Protein AF-A0A0L0D0G9-F1 (afdb_monomer_lite)

InterPro domains:
  IPR015943 WD40/YVTN repeat-like-containing domain superfamily [G3DSA:2.130.10.10] (2-64)

Foldseek 3Di:
DDDPPQFQKDWDWDWDDDPDPPDDIDIHTDDIDGDRFHFPDKDADPPDGKIKTQGPVGDIDIDD

Sequence (64 aa):
MSLKKNNGKINLFYSKFFQGLYNKPSFFPIKEISNESKIVDMVWSEKKPWFFTYTQNNFSVLYT

Organism: NCBI:txid580058

Structure (mmCIF, N/CA/C/O backbone):
data_AF-A0A0L0D0G9-F1
#
_entry.id   AF-A0A0L0D0G9-F1
#
loop_
_atom_site.group_PDB
_atom_site.id
_atom_site.type_symbol
_atom_site.label_atom_id
_atom_site.label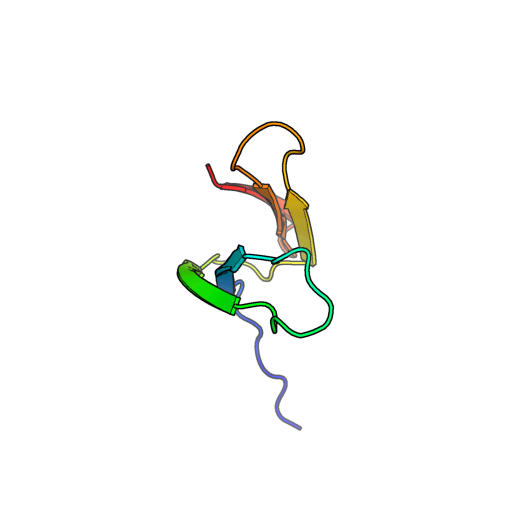_alt_id
_atom_site.label_comp_id
_atom_site.label_asym_id
_atom_site.label_entity_id
_atom_site.label_seq_id
_atom_site.pdbx_PDB_ins_code
_atom_site.Cartn_x
_atom_site.Cartn_y
_atom_site.Cartn_z
_atom_site.occupancy
_atom_site.B_iso_or_equiv
_atom_site.auth_seq_id
_atom_site.auth_comp_id
_atom_site.auth_asym_id
_atom_site.auth_atom_id
_atom_site.pdbx_PDB_model_num
ATOM 1 N N . MET A 1 1 ? 1.029 -22.681 20.302 1.00 33.75 1 MET A N 1
ATOM 2 C CA . MET A 1 1 ? 1.266 -22.327 18.885 1.00 33.75 1 MET A CA 1
ATOM 3 C C . MET A 1 1 ? 1.117 -20.815 18.764 1.00 33.75 1 MET A C 1
ATOM 5 O O . MET A 1 1 ? 0.024 -20.307 18.961 1.00 33.75 1 MET A O 1
ATOM 9 N N . SER A 1 2 ? 2.233 -20.089 18.644 1.00 26.61 2 SER A N 1
ATOM 10 C CA . SER A 1 2 ? 2.268 -18.623 18.768 1.00 26.61 2 SER A CA 1
ATOM 11 C C . SER A 1 2 ? 1.613 -17.958 17.552 1.00 26.61 2 SER A C 1
ATOM 13 O O . SER A 1 2 ? 2.132 -18.044 16.439 1.00 26.61 2 SER A O 1
ATOM 15 N N . LEU A 1 3 ? 0.456 -17.325 17.759 1.00 33.16 3 LEU A N 1
ATOM 16 C CA . LEU A 1 3 ? -0.189 -16.460 16.775 1.00 33.16 3 LEU A CA 1
ATOM 17 C C . LEU A 1 3 ? 0.701 -15.226 16.589 1.00 33.16 3 LEU A C 1
ATOM 19 O O . LEU A 1 3 ? 0.744 -14.353 17.456 1.00 33.16 3 LEU A O 1
ATOM 23 N N . LYS A 1 4 ? 1.428 -15.139 15.469 1.00 35.78 4 LYS A N 1
ATOM 24 C CA . LYS A 1 4 ? 2.104 -13.893 15.090 1.00 35.78 4 LYS A CA 1
ATOM 25 C C . LYS A 1 4 ? 1.041 -12.802 14.933 1.00 35.78 4 LYS A C 1
ATOM 27 O O . LYS A 1 4 ? 0.280 -12.787 13.968 1.00 35.78 4 LYS A O 1
ATOM 32 N N . LYS A 1 5 ? 0.993 -11.905 15.918 1.00 40.78 5 LYS A N 1
ATOM 33 C CA . LYS A 1 5 ? 0.238 -10.651 15.921 1.00 40.78 5 LYS A CA 1
ATOM 34 C C . LYS A 1 5 ? 0.731 -9.824 14.723 1.00 40.78 5 LYS A C 1
ATOM 36 O O . LYS A 1 5 ? 1.831 -9.281 14.752 1.00 40.78 5 LYS A O 1
ATOM 41 N N . ASN A 1 6 ? -0.010 -9.837 13.615 1.00 56.56 6 ASN A N 1
ATOM 42 C CA . ASN A 1 6 ? 0.338 -9.040 12.438 1.00 56.56 6 ASN A CA 1
ATOM 43 C C . ASN A 1 6 ? -0.160 -7.605 12.695 1.00 56.56 6 ASN A C 1
ATOM 45 O O . ASN A 1 6 ? -1.354 -7.332 12.596 1.00 56.56 6 ASN A O 1
ATOM 49 N N . ASN A 1 7 ? 0.747 -6.727 13.129 1.00 67.50 7 ASN A N 1
ATOM 50 C CA . ASN A 1 7 ? 0.468 -5.445 13.799 1.00 67.50 7 ASN A CA 1
ATOM 51 C C . ASN A 1 7 ? 0.171 -4.266 12.847 1.00 67.50 7 ASN A C 1
ATOM 53 O O . ASN A 1 7 ? 0.727 -3.190 13.035 1.00 67.50 7 ASN A O 1
ATOM 57 N N . GLY A 1 8 ? -0.621 -4.454 11.789 1.00 82.50 8 GLY A N 1
ATOM 58 C CA . GLY A 1 8 ? -0.993 -3.321 10.922 1.00 82.50 8 GLY A CA 1
ATOM 59 C C . GLY A 1 8 ? 0.189 -2.631 10.223 1.00 82.50 8 GLY A C 1
ATOM 60 O O . GLY A 1 8 ? 0.125 -1.441 9.937 1.00 82.50 8 GLY A O 1
ATOM 61 N N . LYS A 1 9 ? 1.291 -3.350 9.973 1.00 91.06 9 LYS A N 1
ATOM 62 C CA . LYS A 1 9 ? 2.463 -2.811 9.270 1.00 91.06 9 LYS A CA 1
ATOM 63 C C . LYS A 1 9 ? 2.337 -2.969 7.755 1.00 91.06 9 LYS A C 1
ATOM 65 O O . LYS A 1 9 ? 1.923 -4.024 7.280 1.00 91.06 9 LYS A O 1
ATOM 70 N N . ILE A 1 10 ? 2.771 -1.956 7.012 1.00 90.69 10 ILE A N 1
ATOM 71 C CA . ILE A 1 10 ? 2.864 -1.936 5.549 1.00 90.69 10 ILE A CA 1
ATOM 72 C C . ILE A 1 10 ? 4.296 -1.611 5.166 1.00 90.69 10 ILE A C 1
ATOM 74 O O . ILE A 1 10 ? 4.817 -0.570 5.556 1.00 90.69 10 ILE A O 1
ATOM 78 N N . ASN A 1 11 ? 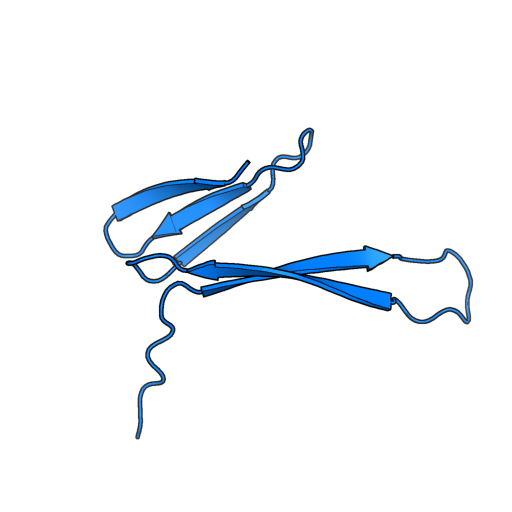4.901 -2.463 4.347 1.00 91.81 11 ASN A N 1
ATOM 79 C CA . ASN A 1 11 ? 6.198 -2.193 3.746 1.00 91.81 11 ASN A CA 1
ATOM 80 C C . ASN A 1 11 ? 5.992 -1.761 2.296 1.00 91.81 11 ASN A C 1
ATOM 82 O O . ASN A 1 11 ? 5.544 -2.551 1.466 1.00 91.81 11 ASN A O 1
ATOM 86 N N . LEU A 1 12 ? 6.298 -0.501 2.004 1.00 92.56 12 LEU A N 1
ATOM 87 C CA . LEU A 1 12 ? 6.237 0.066 0.666 1.00 92.56 12 LEU A CA 1
ATOM 88 C C . LEU A 1 12 ? 7.546 -0.186 -0.071 1.00 92.56 12 LEU A C 1
ATOM 90 O O . LEU A 1 12 ? 8.624 0.108 0.448 1.00 92.56 12 LEU A O 1
ATOM 94 N N . PHE A 1 13 ? 7.436 -0.670 -1.306 1.00 92.88 13 PHE A N 1
ATOM 95 C CA . PHE A 1 13 ? 8.568 -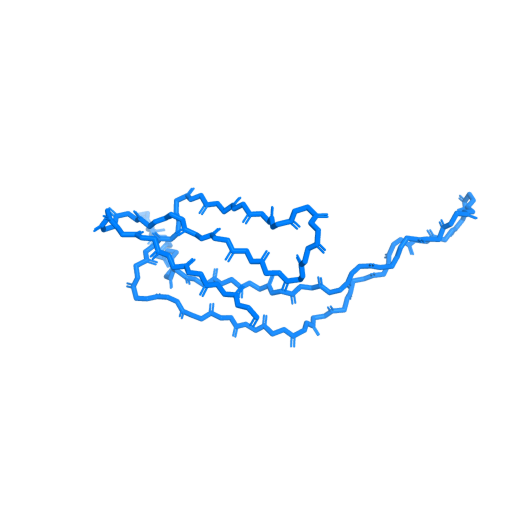0.926 -2.188 1.00 92.88 13 PHE A CA 1
ATOM 96 C C . PHE A 1 13 ? 8.351 -0.258 -3.542 1.00 92.88 13 PHE A C 1
ATOM 98 O O . PHE A 1 13 ? 7.257 -0.304 -4.102 1.00 92.88 13 PHE A O 1
ATOM 105 N N . TYR A 1 14 ? 9.418 0.304 -4.098 1.00 90.38 14 TYR A N 1
ATOM 106 C CA . TYR A 1 14 ? 9.488 0.664 -5.504 1.00 90.38 14 TYR A CA 1
ATOM 107 C C . TYR A 1 14 ? 9.980 -0.559 -6.274 1.00 90.38 14 TYR A C 1
ATOM 109 O O . TYR A 1 14 ? 11.000 -1.154 -5.916 1.00 90.38 14 TYR A O 1
ATOM 117 N N . SER A 1 15 ? 9.263 -0.939 -7.328 1.00 88.81 15 SER A N 1
ATOM 118 C CA . SER A 1 15 ? 9.664 -2.035 -8.208 1.00 88.81 15 SER A CA 1
ATOM 119 C C . SER A 1 15 ? 9.957 -1.503 -9.604 1.00 88.81 15 SER A C 1
ATOM 121 O O . SER A 1 15 ? 9.195 -0.710 -10.158 1.00 88.81 15 SER A O 1
ATOM 123 N N . LYS A 1 16 ? 11.084 -1.934 -10.174 1.00 87.38 16 LYS A N 1
ATOM 124 C CA . LYS A 1 16 ? 11.452 -1.627 -11.557 1.00 87.38 16 LYS A CA 1
ATOM 125 C C . LYS A 1 16 ? 11.490 -2.915 -12.364 1.00 87.38 16 LYS A C 1
ATOM 127 O O . LYS A 1 16 ? 12.317 -3.793 -12.111 1.00 87.38 16 LYS A O 1
ATOM 132 N N . PHE A 1 17 ? 10.590 -2.998 -13.339 1.00 83.25 17 PHE A N 1
ATOM 133 C CA . PHE A 1 17 ? 10.543 -4.072 -14.322 1.00 83.25 17 PHE A CA 1
ATOM 134 C C . PHE A 1 17 ? 11.250 -3.606 -15.589 1.00 83.25 17 PHE A C 1
ATOM 136 O O . PHE A 1 17 ? 10.956 -2.536 -16.122 1.00 83.25 17 PHE A O 1
ATOM 143 N N . PHE A 1 18 ? 12.204 -4.399 -16.060 1.00 79.06 18 PHE A N 1
ATOM 144 C CA . PHE A 1 18 ? 12.888 -4.149 -17.319 1.00 79.06 18 PHE A CA 1
ATOM 145 C C . PHE A 1 18 ? 12.276 -5.060 -18.380 1.00 79.06 18 PHE A C 1
ATOM 147 O O . PHE A 1 18 ? 12.164 -6.266 -18.169 1.00 79.06 18 PHE A O 1
ATOM 154 N N . GLN A 1 19 ? 11.888 -4.498 -19.523 1.00 68.25 19 GLN A N 1
ATOM 155 C CA . GLN A 1 19 ? 11.453 -5.292 -20.669 1.00 68.25 19 GLN A CA 1
ATOM 156 C C . GLN A 1 19 ? 12.692 -5.876 -21.359 1.00 68.25 19 GLN A C 1
ATOM 158 O O . GLN A 1 19 ? 13.315 -5.240 -22.201 1.00 68.25 19 GLN A O 1
ATOM 163 N N . GLY A 1 20 ? 13.095 -7.070 -20.935 1.00 66.56 20 GLY A N 1
ATOM 164 C CA . GLY A 1 20 ? 14.190 -7.827 -21.531 1.00 66.56 20 GLY A CA 1
ATOM 165 C C . GLY A 1 20 ? 14.288 -9.209 -20.894 1.00 66.56 20 GLY A C 1
ATOM 166 O O . GLY A 1 20 ? 14.185 -9.328 -19.676 1.00 66.56 20 GLY A O 1
ATOM 167 N N . LEU A 1 21 ? 14.498 -10.242 -21.717 1.00 59.53 21 LEU A N 1
ATOM 168 C CA . LEU A 1 21 ? 14.465 -11.671 -21.351 1.00 59.53 21 LEU A CA 1
ATOM 169 C C . LEU A 1 21 ? 15.408 -12.088 -20.198 1.00 59.53 21 LEU A C 1
ATOM 171 O O . LEU A 1 21 ? 15.280 -13.200 -19.695 1.00 59.53 21 LEU A O 1
ATOM 175 N N . TYR A 1 22 ? 16.321 -11.215 -19.751 1.00 65.25 22 TYR A N 1
ATOM 176 C CA . TYR A 1 22 ? 17.367 -11.544 -18.772 1.00 65.25 22 TYR A CA 1
ATOM 177 C C . TYR A 1 22 ? 17.458 -10.612 -17.556 1.00 65.25 22 TYR A C 1
ATOM 179 O O . TYR A 1 22 ? 18.258 -10.867 -16.655 1.00 65.25 22 TYR A O 1
ATOM 187 N N . ASN A 1 23 ? 16.641 -9.558 -17.471 1.00 72.31 23 ASN A N 1
ATOM 188 C CA . ASN A 1 23 ? 16.737 -8.614 -16.357 1.00 72.31 23 ASN A CA 1
ATOM 189 C C . ASN A 1 23 ? 15.769 -8.994 -15.232 1.00 72.31 23 ASN A C 1
ATOM 191 O O . ASN A 1 23 ? 14.551 -8.894 -15.376 1.00 72.31 23 ASN A O 1
ATOM 195 N N . LYS A 1 24 ? 16.320 -9.405 -14.084 1.00 80.44 24 LYS A N 1
ATOM 196 C CA . LYS A 1 24 ? 15.532 -9.687 -12.877 1.00 80.44 24 LYS A CA 1
ATOM 197 C C . LYS A 1 24 ? 14.852 -8.402 -12.373 1.00 80.44 24 LYS A C 1
ATOM 199 O O . LYS A 1 24 ? 15.506 -7.355 -12.334 1.00 80.44 24 LYS A O 1
ATOM 204 N N . PRO A 1 25 ? 13.577 -8.464 -11.943 1.00 83.81 25 PRO A N 1
ATOM 205 C CA . PRO A 1 25 ? 12.936 -7.348 -11.258 1.00 83.81 25 PRO A CA 1
ATOM 206 C C . PRO A 1 25 ? 13.764 -6.910 -10.049 1.00 83.81 25 PRO A C 1
ATOM 208 O O . PRO A 1 25 ? 14.280 -7.744 -9.304 1.00 83.81 25 PRO A O 1
ATOM 211 N N . SER A 1 26 ? 13.895 -5.600 -9.863 1.00 87.19 26 SER A N 1
ATOM 212 C CA . SER A 1 26 ? 14.577 -5.020 -8.703 1.00 87.19 26 SER A CA 1
ATOM 213 C C . SER A 1 26 ? 13.548 -4.390 -7.769 1.00 87.19 26 SER A C 1
ATOM 215 O O . SER A 1 26 ? 12.691 -3.632 -8.228 1.00 87.19 26 SER A O 1
ATOM 217 N N . PHE A 1 27 ? 13.645 -4.697 -6.474 1.00 89.62 27 PHE A N 1
ATOM 218 C CA . PHE A 1 27 ? 12.778 -4.163 -5.423 1.00 89.62 27 PHE A CA 1
ATOM 219 C C . PHE A 1 27 ? 13.596 -3.292 -4.477 1.00 89.62 27 PHE A C 1
ATOM 221 O O . PHE A 1 27 ? 14.595 -3.746 -3.921 1.00 89.62 27 PHE A O 1
ATOM 228 N N . PHE A 1 28 ? 13.154 -2.056 -4.274 1.00 90.75 28 PHE A N 1
ATOM 229 C CA . PHE A 1 28 ? 13.805 -1.092 -3.396 1.00 90.75 28 PHE A CA 1
ATOM 230 C C . PHE A 1 28 ? 12.838 -0.702 -2.275 1.00 90.75 28 PHE A C 1
ATOM 232 O O . PHE A 1 28 ? 11.738 -0.235 -2.580 1.00 90.75 28 PHE A O 1
ATOM 239 N N . PRO A 1 29 ? 13.189 -0.901 -0.992 1.00 92.75 29 PRO A N 1
ATOM 240 C CA . PRO A 1 29 ? 12.341 -0.468 0.111 1.00 92.75 29 PRO A CA 1
ATOM 241 C C . PRO A 1 29 ? 12.226 1.059 0.106 1.00 92.75 29 PRO A C 1
ATOM 243 O O . PRO A 1 29 ? 13.227 1.760 -0.008 1.00 92.75 29 PRO A O 1
ATOM 246 N N . ILE A 1 30 ? 11.001 1.566 0.226 1.00 93.25 30 ILE A N 1
ATOM 247 C CA . ILE A 1 30 ? 10.714 3.001 0.336 1.00 93.25 30 ILE A CA 1
ATOM 248 C C . ILE A 1 30 ? 10.502 3.360 1.805 1.00 93.25 30 ILE A C 1
ATOM 250 O O . ILE A 1 30 ? 11.168 4.247 2.332 1.00 93.25 30 ILE A O 1
ATOM 254 N N . LYS A 1 31 ? 9.535 2.702 2.459 1.00 91.75 31 LYS A N 1
ATOM 255 C CA . LYS A 1 31 ? 9.075 3.081 3.800 1.00 91.75 31 LYS A CA 1
ATOM 256 C C . LYS A 1 31 ? 8.304 1.951 4.481 1.00 91.75 31 LYS A C 1
ATOM 258 O O . LYS A 1 31 ? 7.543 1.247 3.824 1.00 91.75 31 LYS A O 1
ATOM 263 N N . GLU A 1 32 ? 8.445 1.837 5.798 1.00 92.56 32 GLU A N 1
ATOM 264 C CA . GLU A 1 32 ? 7.525 1.075 6.651 1.00 92.56 32 GLU A CA 1
ATOM 265 C C . GLU A 1 32 ? 6.489 2.037 7.256 1.00 92.56 32 GLU A C 1
ATOM 267 O O . GLU A 1 32 ? 6.836 3.103 7.769 1.00 92.56 32 GLU A O 1
ATOM 272 N N . ILE A 1 33 ? 5.211 1.677 7.179 1.00 91.44 33 ILE A N 1
ATOM 273 C CA . ILE A 1 33 ? 4.088 2.410 7.767 1.00 91.44 33 ILE A CA 1
ATOM 274 C C . ILE A 1 33 ? 3.439 1.507 8.810 1.00 91.44 33 ILE A C 1
ATOM 276 O O . ILE A 1 33 ? 3.141 0.350 8.528 1.00 91.44 33 ILE A O 1
ATOM 280 N N . SER A 1 34 ? 3.194 2.033 10.006 1.00 90.94 34 SER A N 1
ATOM 281 C CA . SER A 1 34 ? 2.464 1.339 11.067 1.00 90.94 34 SER A CA 1
ATOM 282 C C . SER A 1 34 ? 1.048 1.888 11.215 1.00 90.94 34 SER A C 1
ATOM 284 O O . SER A 1 34 ? 0.855 3.103 11.241 1.00 90.94 34 SER A O 1
ATOM 286 N N . ASN A 1 35 ? 0.079 0.993 11.370 1.00 87.75 35 ASN A N 1
ATOM 287 C CA . ASN A 1 35 ? -1.303 1.283 11.731 1.00 87.75 35 ASN A CA 1
ATOM 288 C C . ASN A 1 35 ? -1.615 0.633 13.088 1.00 87.75 35 ASN A C 1
ATOM 290 O O . ASN A 1 35 ? -1.105 -0.440 13.411 1.00 87.75 35 ASN A O 1
ATOM 294 N N . GLU A 1 36 ? -2.449 1.290 13.886 1.00 86.31 36 GLU A N 1
ATOM 295 C CA . GLU A 1 36 ? -2.889 0.811 15.199 1.00 86.31 36 GLU A CA 1
ATOM 296 C C . GLU A 1 36 ? -3.774 -0.441 15.103 1.00 86.31 36 GLU A C 1
ATOM 298 O O . GLU A 1 36 ? -3.839 -1.236 16.042 1.00 86.31 36 GLU A O 1
ATOM 303 N N . SER A 1 37 ? -4.436 -0.643 13.959 1.00 89.31 37 SER A N 1
ATOM 304 C CA . SER A 1 37 ? -5.272 -1.811 13.690 1.00 89.31 37 SER A CA 1
ATOM 305 C C . SER A 1 37 ? -4.675 -2.710 12.609 1.00 89.31 37 SER A C 1
ATOM 307 O O . SER A 1 37 ? -3.953 -2.276 11.709 1.00 89.31 37 SER A O 1
ATOM 309 N N . LYS A 1 38 ? -5.003 -4.004 12.682 1.00 91.81 38 LYS A N 1
ATOM 310 C CA . LYS A 1 38 ? -4.632 -4.980 11.659 1.00 91.81 38 LYS A CA 1
ATOM 311 C C . LYS A 1 38 ? -5.292 -4.603 10.333 1.00 91.81 38 LYS A C 1
ATOM 313 O O . LYS A 1 38 ? -6.500 -4.387 10.273 1.00 91.81 38 LYS A O 1
ATOM 318 N N . ILE A 1 39 ? -4.496 -4.594 9.270 1.00 91.44 39 ILE A N 1
ATOM 319 C CA . ILE A 1 39 ? -4.976 -4.354 7.909 1.00 91.44 39 ILE A CA 1
ATOM 320 C C . ILE A 1 39 ? -5.588 -5.647 7.376 1.00 91.44 39 ILE A C 1
ATOM 322 O O . ILE A 1 39 ? -4.979 -6.717 7.462 1.00 91.44 39 ILE A O 1
ATOM 326 N N . VAL A 1 40 ? -6.813 -5.533 6.878 1.00 92.94 40 VAL A N 1
ATOM 327 C CA . VAL A 1 40 ? -7.607 -6.625 6.308 1.00 92.94 40 VAL A CA 1
ATOM 328 C C . VAL A 1 40 ?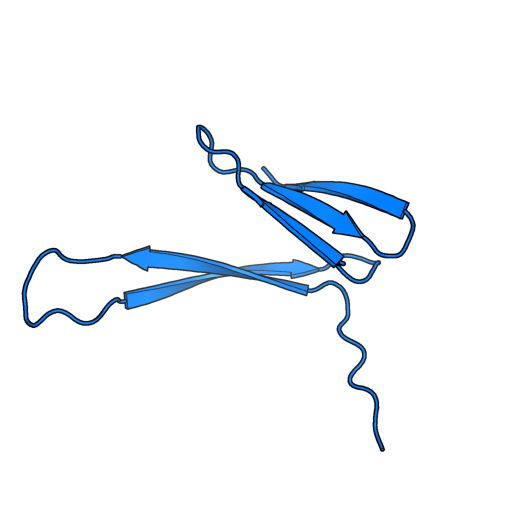 -7.516 -6.600 4.788 1.00 92.94 40 VAL A C 1
ATOM 330 O O . VAL A 1 40 ? -7.379 -7.659 4.187 1.00 92.94 40 VAL A O 1
ATOM 333 N N . ASP A 1 41 ? -7.547 -5.408 4.191 1.00 92.06 41 ASP A N 1
ATOM 334 C CA . ASP A 1 41 ? -7.457 -5.227 2.742 1.00 92.06 41 ASP A CA 1
ATOM 335 C C . ASP A 1 41 ? -6.792 -3.888 2.378 1.00 92.06 41 ASP A C 1
ATOM 337 O O . ASP A 1 41 ? -6.685 -2.981 3.214 1.00 92.06 41 ASP A O 1
ATOM 341 N N . MET A 1 42 ? -6.325 -3.763 1.136 1.00 93.69 42 MET A N 1
ATOM 342 C CA . MET A 1 42 ? -5.664 -2.576 0.602 1.00 93.69 42 MET A CA 1
ATOM 343 C C . MET A 1 42 ? -5.965 -2.393 -0.887 1.00 93.69 42 MET A C 1
ATOM 345 O O . MET A 1 42 ? -5.833 -3.325 -1.674 1.00 93.69 42 MET A O 1
ATOM 349 N N . VAL A 1 43 ? -6.252 -1.153 -1.288 1.00 95.94 43 VAL A N 1
ATOM 350 C CA . VAL A 1 43 ? -6.450 -0.785 -2.694 1.00 95.94 43 VAL A CA 1
ATOM 351 C C . VAL A 1 43 ? -5.602 0.428 -3.059 1.00 95.94 43 VAL A C 1
ATOM 353 O O . VAL A 1 43 ? -5.621 1.449 -2.372 1.00 95.94 43 VAL A O 1
ATOM 356 N N . TRP A 1 44 ? -4.861 0.321 -4.159 1.00 96.12 44 TRP A N 1
ATOM 357 C CA . TRP A 1 44 ? -4.108 1.432 -4.736 1.00 96.12 44 TRP A CA 1
ATOM 358 C C . TRP A 1 44 ? -4.998 2.283 -5.637 1.00 96.12 44 TRP A C 1
ATOM 360 O O . TRP A 1 44 ? -5.872 1.764 -6.330 1.00 96.12 44 TRP A O 1
ATOM 370 N N . SER A 1 45 ? -4.754 3.592 -5.666 1.00 96.06 45 SER A N 1
ATOM 371 C CA . SER A 1 45 ? -5.331 4.453 -6.693 1.00 96.06 45 SER A CA 1
ATOM 372 C C . SER A 1 45 ? -4.692 4.152 -8.046 1.00 96.06 45 SER A C 1
ATOM 374 O O . SER A 1 45 ? -3.472 4.117 -8.180 1.00 96.06 45 SER A O 1
ATOM 376 N N . GLU A 1 46 ? -5.515 4.002 -9.082 1.00 95.38 46 GLU A N 1
ATOM 377 C CA . GLU A 1 46 ? -5.035 3.744 -10.446 1.00 95.38 46 GLU A CA 1
ATOM 378 C C . GLU A 1 46 ? -4.343 4.958 -11.084 1.00 95.38 46 GLU A C 1
ATOM 380 O O . GLU A 1 46 ? -3.586 4.820 -12.042 1.00 95.38 46 GLU A O 1
ATOM 385 N N . LYS A 1 47 ? -4.624 6.170 -10.586 1.00 95.69 47 LYS A N 1
ATOM 386 C CA . LYS A 1 47 ? -4.213 7.430 -11.232 1.00 95.69 47 LYS A CA 1
ATOM 387 C C . LYS A 1 47 ? -3.198 8.237 -10.434 1.00 95.69 47 LYS A C 1
ATOM 389 O O . LYS A 1 47 ? -2.644 9.204 -10.957 1.00 95.69 47 LYS A O 1
ATOM 394 N N . LYS A 1 48 ? -3.016 7.932 -9.153 1.00 95.62 48 LYS A N 1
ATOM 395 C CA . LYS A 1 48 ? -2.255 8.758 -8.213 1.00 95.62 48 LYS A CA 1
ATOM 396 C C . LYS A 1 48 ? -1.474 7.864 -7.243 1.00 95.62 48 LYS A C 1
ATOM 398 O O . LYS A 1 48 ? -1.902 6.745 -6.993 1.00 95.62 48 LYS A O 1
ATOM 403 N N . PRO A 1 49 ? -0.357 8.338 -6.669 1.00 92.81 49 PRO A 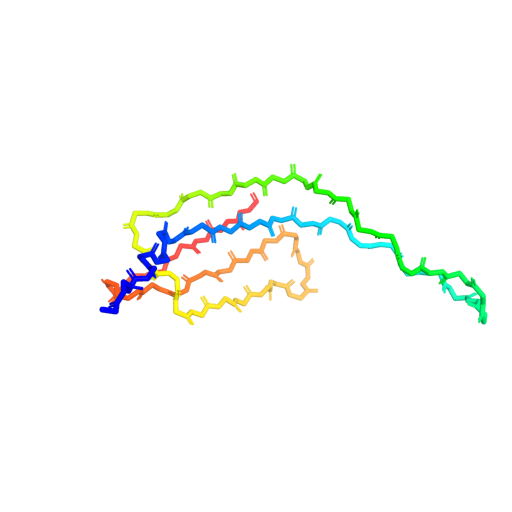N 1
ATOM 404 C CA . PRO A 1 49 ? 0.510 7.522 -5.820 1.00 92.81 49 PRO A CA 1
ATOM 405 C C . PRO A 1 49 ? -0.008 7.404 -4.374 1.00 92.81 49 PRO A C 1
ATOM 407 O O . PRO A 1 49 ? 0.754 7.561 -3.431 1.00 92.81 49 PRO A O 1
ATOM 410 N N . TRP A 1 50 ? -1.302 7.137 -4.196 1.00 94.75 50 TRP A N 1
ATOM 411 C CA . TRP A 1 50 ? -1.939 6.969 -2.889 1.00 94.75 50 TRP A CA 1
ATOM 412 C C . TRP A 1 50 ? -2.740 5.668 -2.828 1.00 94.75 50 TRP A C 1
ATOM 414 O O . TRP A 1 50 ? -3.115 5.111 -3.862 1.00 94.75 50 TRP A O 1
ATOM 424 N N . PHE A 1 51 ? -3.009 5.173 -1.622 1.00 95.31 51 PHE A N 1
ATOM 425 C CA . PHE A 1 51 ? -3.755 3.932 -1.402 1.00 95.31 51 PHE A CA 1
ATOM 426 C C . PHE A 1 51 ? -4.651 4.005 -0.163 1.00 95.31 51 PHE A C 1
ATOM 428 O O . PHE A 1 51 ? -4.374 4.732 0.792 1.00 95.31 51 PHE A O 1
ATOM 435 N N . PHE A 1 52 ? -5.728 3.223 -0.182 1.00 95.38 52 PHE A N 1
ATOM 436 C CA . PHE A 1 52 ? -6.620 3.009 0.951 1.00 95.38 52 PHE A CA 1
ATOM 437 C C . PHE A 1 52 ? -6.338 1.673 1.622 1.00 95.38 52 PHE A C 1
ATOM 439 O O . PHE A 1 52 ? -5.998 0.687 0.970 1.00 95.38 52 PHE A O 1
ATOM 446 N N . THR A 1 53 ? -6.542 1.636 2.933 1.00 94.75 53 THR A N 1
ATOM 447 C CA . THR A 1 53 ? -6.502 0.408 3.730 1.00 94.75 53 THR A CA 1
ATOM 448 C C . THR A 1 53 ? -7.807 0.231 4.475 1.00 94.75 53 THR A C 1
ATOM 450 O O . THR A 1 53 ? -8.316 1.192 5.048 1.00 94.75 53 THR A O 1
ATOM 453 N N . TYR A 1 54 ? -8.319 -0.995 4.486 1.00 93.44 54 TYR A N 1
ATOM 454 C CA . TYR A 1 54 ? -9.436 -1.408 5.323 1.00 93.44 54 TYR A CA 1
ATOM 455 C C . TYR A 1 54 ? -8.895 -2.164 6.535 1.00 93.44 54 TYR A C 1
ATOM 457 O O . TYR A 1 54 ? -8.049 -3.054 6.399 1.00 93.44 54 TYR A O 1
ATOM 465 N N . THR A 1 55 ? -9.354 -1.802 7.730 1.00 92.88 55 THR A N 1
ATOM 466 C CA . THR A 1 55 ? -8.832 -2.349 8.988 1.00 92.88 55 THR A CA 1
ATOM 467 C C . THR A 1 55 ? -9.847 -3.234 9.697 1.00 92.88 55 THR A C 1
ATOM 469 O O . THR A 1 55 ? -11.056 -3.128 9.500 1.00 92.88 55 THR A O 1
ATOM 472 N N . GLN A 1 56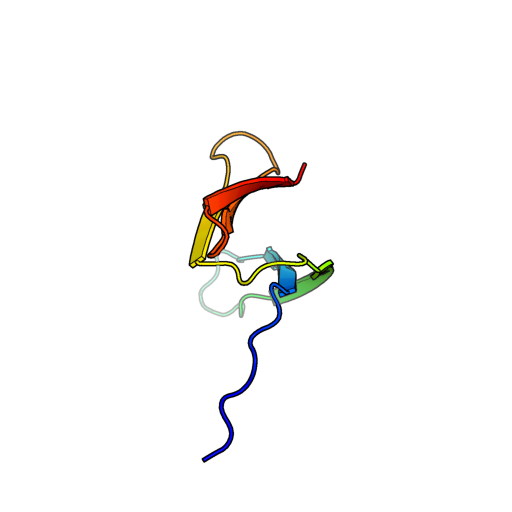 ? -9.355 -4.096 10.585 1.00 93.12 56 GLN A N 1
ATOM 473 C CA . GLN A 1 56 ? -10.200 -4.990 11.374 1.00 93.12 56 GLN A CA 1
ATOM 474 C C . GLN A 1 56 ? -11.110 -4.231 12.358 1.00 93.12 56 GLN A C 1
ATOM 476 O O . GLN A 1 56 ? -12.153 -4.750 12.743 1.00 93.12 56 GLN A O 1
ATOM 481 N N . ASN A 1 57 ? -10.754 -2.998 12.730 1.00 92.69 57 ASN A N 1
ATOM 482 C CA . ASN A 1 57 ? -11.540 -2.155 13.636 1.00 92.69 57 ASN A CA 1
ATOM 483 C C . ASN A 1 57 ? -12.621 -1.332 12.908 1.00 92.69 57 ASN A C 1
ATOM 485 O O . ASN A 1 57 ? -13.124 -0.360 13.466 1.00 92.69 57 ASN A O 1
ATOM 489 N N . ASN A 1 58 ? -12.983 -1.713 11.679 1.00 90.06 58 ASN A N 1
ATOM 490 C CA . ASN A 1 58 ? -14.076 -1.115 10.910 1.00 90.06 58 ASN A CA 1
ATOM 491 C C . ASN A 1 58 ? -13.879 0.378 10.574 1.00 90.06 58 ASN A C 1
ATOM 493 O O . ASN A 1 58 ? -14.837 1.143 10.484 1.00 90.06 58 ASN A O 1
ATOM 497 N N . PHE A 1 59 ? -12.627 0.795 10.373 1.00 89.75 59 PHE A N 1
ATOM 498 C CA . PHE A 1 59 ? -12.287 2.090 9.783 1.00 89.75 59 PHE A CA 1
ATOM 499 C C . PHE A 1 59 ? -11.333 1.915 8.602 1.00 89.75 59 PHE A C 1
ATOM 501 O O . PHE A 1 59 ? -10.682 0.874 8.457 1.00 89.75 59 PHE A O 1
ATOM 508 N N . SER A 1 60 ? -11.236 2.955 7.776 1.00 93.00 60 SER A N 1
ATOM 509 C CA . SER A 1 60 ? -10.317 3.000 6.638 1.00 93.00 60 SER A CA 1
ATOM 510 C C . SER A 1 60 ? -9.329 4.153 6.773 1.00 93.00 60 SER A C 1
ATOM 512 O O . SER A 1 60 ? -9.672 5.198 7.323 1.00 93.00 60 SER A O 1
ATOM 514 N N . VAL A 1 61 ? -8.112 3.972 6.259 1.00 93.31 61 VAL A N 1
ATOM 515 C CA . VAL A 1 61 ? -7.068 5.013 6.247 1.00 93.31 61 VAL A CA 1
ATOM 516 C C . VAL A 1 61 ? -6.590 5.252 4.824 1.00 93.31 61 VAL A C 1
ATOM 518 O O . VAL A 1 61 ? -6.304 4.292 4.104 1.00 93.31 61 VAL A O 1
ATOM 521 N N . LEU A 1 62 ? -6.495 6.528 4.448 1.00 94.88 62 LEU A N 1
ATOM 522 C CA . LEU A 1 62 ? -5.885 7.000 3.208 1.00 94.88 62 LEU A CA 1
ATOM 523 C C . LEU A 1 62 ? -4.418 7.359 3.457 1.00 94.88 62 LEU A C 1
ATOM 525 O O . LEU A 1 62 ? -4.127 8.182 4.323 1.00 94.88 62 LEU A O 1
ATOM 529 N N . TYR A 1 63 ? -3.516 6.795 2.663 1.00 92.00 63 TYR A N 1
ATOM 530 C CA . TYR A 1 63 ? -2.102 7.160 2.645 1.00 92.00 63 TYR A CA 1
ATOM 531 C C . TYR A 1 63 ? -1.763 7.805 1.304 1.00 92.00 63 TYR A C 1
ATOM 533 O O . TYR A 1 63 ? -1.944 7.163 0.269 1.00 92.00 63 TYR A O 1
ATOM 541 N N . THR A 1 64 ? -1.286 9.053 1.334 1.00 89.69 64 THR A N 1
ATOM 542 C CA . THR A 1 64 ? -0.922 9.861 0.154 1.00 89.69 64 THR A CA 1
ATOM 543 C C . THR A 1 64 ? 0.560 10.150 0.048 1.00 89.69 64 THR A C 1
ATOM 545 O O . THR A 1 64 ? 1.189 10.296 1.122 1.00 89.69 64 THR A O 1
#

Secondary structure (DSSP, 8-state):
-------SEEEEEEEE--SSTT---EEEEEEEEE-SS-EEEEEE-SSSS-EEEEETTS-EEEE-

pLDDT: mean 83.89, std 17.12, range [26.61, 96.12]

Radius of gyration: 15.08 Å; chains: 1; bounding box: 31×32×40 Å